Protein AF-W2VX93-F1 (afdb_monomer_lite)

Secondary structure (DSSP, 8-state):
-HHHHHHHHS---GGG--HHHHHHHHHHHHHHHHHHHHHHHHHHHHHHTT---HHHHHHHHHHHHHHHHHHHTS--TTS-HHHHHHHHHHHHHHHHHHTTSTTHHHHTHHHHHHHHHHHHHHHHSTTHHHHHHHHHHHHHHHH--

Sequence (145 aa):
EREREREMLAGTPLSRLNKDQELMIAKWSDILRPCFGQARLDLGTRLVRRKMKEQLATAFCEATSFMVSLITVYESRSFNHSWITTTVMILNATNEEAAKSEFSQELEPLIQSWNDLVRYCDRCYPNWFGGISEMIKRIERAMSS

Structure (mmCIF, N/CA/C/O backbone):
data_AF-W2VX93-F1
#
_entry.id   AF-W2VX93-F1
#
loop_
_atom_site.group_PDB
_atom_site.id
_atom_site.type_symbol
_atom_site.label_atom_id
_atom_site.label_alt_id
_atom_site.label_comp_id
_atom_site.label_asym_id
_atom_site.label_entity_id
_atom_site.label_seq_id
_atom_site.pdbx_PDB_ins_code
_atom_site.Cartn_x
_atom_site.Cartn_y
_atom_site.Cartn_z
_atom_site.occupancy
_atom_site.B_iso_or_equiv
_atom_site.auth_seq_id
_atom_site.auth_comp_id
_atom_site.auth_asym_id
_atom_site.auth_atom_id
_atom_site.pdbx_PDB_model_num
ATOM 1 N N . GLU A 1 1 ? -1.330 23.839 -22.420 1.00 49.62 1 GLU A N 1
ATOM 2 C CA . GLU A 1 1 ? -2.019 23.455 -21.166 1.00 49.62 1 GLU A CA 1
ATOM 3 C C . GLU A 1 1 ? -2.177 21.939 -21.050 1.00 49.62 1 GLU A C 1
ATOM 5 O O . GLU A 1 1 ? -1.521 21.363 -20.196 1.00 49.62 1 GLU A O 1
ATOM 10 N N . ARG A 1 2 ? -2.842 21.272 -22.009 1.00 48.78 2 ARG A N 1
ATOM 11 C CA . ARG A 1 2 ? -2.946 19.792 -22.091 1.00 48.78 2 ARG A CA 1
ATOM 12 C C . ARG A 1 2 ? -1.616 19.009 -22.112 1.00 48.78 2 ARG A C 1
ATOM 14 O O . ARG A 1 2 ? -1.588 17.832 -21.775 1.00 48.78 2 ARG A O 1
ATOM 21 N N . GLU A 1 3 ? -0.516 19.644 -22.509 1.00 42.50 3 GLU A N 1
ATOM 22 C CA . GLU A 1 3 ? 0.820 19.026 -22.557 1.00 42.50 3 GLU A CA 1
ATOM 23 C C . GLU A 1 3 ? 1.537 19.062 -21.193 1.00 42.50 3 GLU A C 1
ATOM 25 O O . GLU A 1 3 ? 2.198 18.096 -20.829 1.00 42.50 3 GLU A O 1
ATOM 30 N N . ARG A 1 4 ? 1.293 20.097 -20.370 1.00 45.94 4 ARG A N 1
ATOM 31 C CA . ARG A 1 4 ? 1.815 20.176 -18.989 1.00 45.94 4 ARG A CA 1
ATOM 32 C C . ARG A 1 4 ? 1.084 19.231 -18.036 1.00 45.94 4 ARG A C 1
ATOM 34 O O . ARG A 1 4 ? 1.690 18.710 -17.110 1.00 45.94 4 ARG A O 1
ATOM 41 N N . GLU A 1 5 ? -0.202 18.975 -18.274 1.00 43.66 5 GLU A N 1
ATOM 42 C CA . GLU A 1 5 ? -0.957 17.966 -17.517 1.00 43.66 5 GLU A CA 1
ATOM 43 C C . GLU A 1 5 ? -0.481 16.542 -17.832 1.00 43.66 5 GLU A C 1
ATOM 45 O O . GLU A 1 5 ? -0.416 15.705 -16.935 1.00 43.66 5 GLU A O 1
ATOM 50 N N . ARG A 1 6 ? -0.055 16.269 -19.076 1.00 43.38 6 ARG A N 1
ATOM 51 C CA . ARG A 1 6 ? 0.595 14.995 -19.425 1.00 43.38 6 ARG A CA 1
ATOM 52 C C . ARG A 1 6 ? 1.977 14.848 -18.794 1.00 43.38 6 ARG A C 1
ATOM 54 O O . ARG A 1 6 ? 2.316 13.745 -18.385 1.00 43.38 6 ARG A O 1
ATOM 61 N N . GLU A 1 7 ? 2.745 15.929 -18.673 1.00 43.00 7 GLU A N 1
ATOM 62 C CA . GLU A 1 7 ? 4.036 15.912 -17.970 1.00 43.00 7 GLU A CA 1
ATOM 63 C C . GLU A 1 7 ? 3.896 15.784 -16.444 1.00 43.00 7 GLU A C 1
ATOM 65 O O . GLU A 1 7 ? 4.785 15.224 -15.815 1.00 43.00 7 GLU A O 1
ATOM 70 N N . MET A 1 8 ? 2.784 16.233 -15.846 1.00 45.88 8 MET A N 1
ATOM 71 C CA . MET A 1 8 ? 2.489 15.985 -14.425 1.00 45.88 8 MET A CA 1
ATOM 72 C C . MET A 1 8 ? 2.005 14.553 -14.147 1.00 45.88 8 MET A C 1
ATOM 74 O O . MET A 1 8 ? 2.212 14.046 -13.049 1.00 45.88 8 MET A O 1
ATOM 78 N N . LEU A 1 9 ? 1.377 13.894 -15.129 1.00 45.31 9 LEU A N 1
ATOM 79 C CA . LEU A 1 9 ? 0.892 12.509 -15.023 1.00 45.31 9 LEU A CA 1
ATOM 80 C C . LEU A 1 9 ? 1.923 11.460 -15.476 1.00 45.31 9 LEU A C 1
ATOM 82 O O . LEU A 1 9 ? 1.765 10.272 -15.193 1.00 45.31 9 LEU A O 1
ATOM 86 N N . ALA A 1 10 ? 2.982 11.878 -16.170 1.00 46.84 10 ALA A N 1
ATOM 87 C CA . ALA A 1 10 ? 4.137 11.044 -16.458 1.00 46.84 10 ALA A CA 1
ATOM 88 C C . ALA A 1 10 ? 5.066 11.078 -15.240 1.00 46.84 10 ALA A C 1
ATOM 90 O O . ALA A 1 10 ? 5.806 12.041 -15.051 1.00 46.84 10 ALA A O 1
ATOM 91 N N . GLY A 1 11 ? 4.995 10.036 -14.402 1.00 51.94 11 GLY A N 1
ATOM 92 C CA . GLY A 1 11 ? 5.903 9.849 -13.270 1.00 51.94 11 GLY A CA 1
ATOM 93 C C . GLY A 1 11 ? 7.336 10.189 -13.671 1.00 51.94 11 GLY A C 1
ATOM 94 O O . GLY A 1 11 ? 7.797 9.765 -14.732 1.00 51.94 11 GLY A O 1
ATOM 95 N N . THR A 1 12 ? 7.983 11.037 -12.872 1.00 49.94 12 THR A N 1
ATOM 96 C CA . THR A 1 12 ? 9.318 11.567 -13.139 1.00 49.94 12 THR A CA 1
ATOM 97 C C . THR A 1 12 ? 10.257 10.415 -13.492 1.00 49.94 12 THR A C 1
ATOM 99 O O . THR A 1 12 ? 10.598 9.632 -12.606 1.00 49.94 12 THR A O 1
ATOM 102 N N . PRO A 1 13 ? 10.706 10.281 -14.753 1.00 47.69 13 PRO A N 1
ATOM 103 C CA . PRO A 1 13 ? 11.638 9.223 -15.097 1.00 47.69 13 PRO A CA 1
ATOM 104 C C . PRO A 1 13 ? 12.896 9.393 -14.240 1.00 47.69 13 PRO A C 1
ATOM 106 O O . PRO A 1 13 ? 13.342 10.527 -14.029 1.00 47.69 13 PRO A O 1
ATOM 109 N N . LEU A 1 14 ? 13.495 8.285 -13.788 1.00 50.06 14 LEU A N 1
ATOM 110 C CA . LEU A 1 14 ? 14.757 8.260 -13.024 1.00 50.06 14 LEU A CA 1
ATOM 111 C C . LEU A 1 14 ? 15.838 9.203 -13.598 1.00 50.06 14 LEU A C 1
ATOM 113 O O . LEU A 1 14 ? 16.667 9.713 -12.855 1.00 50.06 14 LEU A O 1
ATOM 117 N N . SER A 1 15 ? 15.790 9.510 -14.901 1.00 50.41 15 SER A N 1
ATOM 118 C CA . SER A 1 15 ? 16.694 10.438 -15.589 1.00 50.41 15 SER A CA 1
ATOM 119 C C . SER A 1 15 ? 16.657 11.903 -15.117 1.00 50.41 15 SER A C 1
ATOM 121 O O . SER A 1 15 ? 17.463 12.693 -15.607 1.00 50.41 15 SER A O 1
ATOM 123 N N . ARG A 1 16 ? 15.766 12.291 -14.190 1.00 60.75 16 ARG A N 1
ATOM 124 C CA . ARG A 1 16 ? 15.716 13.650 -13.606 1.00 60.75 16 ARG A CA 1
ATOM 125 C C . ARG A 1 16 ? 16.084 13.733 -12.120 1.00 60.75 16 ARG A C 1
ATOM 127 O O . ARG A 1 16 ? 16.070 14.837 -11.577 1.00 60.75 16 ARG A O 1
ATOM 134 N N . LEU A 1 17 ? 16.392 12.620 -11.455 1.00 70.69 17 LEU A N 1
ATOM 135 C CA . LEU A 1 17 ? 16.771 12.648 -10.041 1.00 70.69 17 LEU A CA 1
ATOM 136 C C . LEU A 1 17 ? 18.250 12.998 -9.885 1.00 70.69 17 LEU A C 1
ATOM 138 O O . LEU A 1 17 ? 19.099 12.550 -10.652 1.00 70.69 17 LEU A O 1
ATOM 142 N N . ASN A 1 18 ? 18.567 13.813 -8.883 1.00 82.06 18 ASN A N 1
ATOM 143 C CA . ASN A 1 18 ? 19.956 14.036 -8.497 1.00 82.06 18 ASN A CA 1
ATOM 144 C C . ASN A 1 18 ? 20.457 12.895 -7.586 1.00 82.06 18 ASN A C 1
ATOM 146 O O . ASN A 1 18 ? 19.672 12.136 -7.016 1.00 82.06 18 ASN A O 1
ATOM 150 N N . LYS A 1 19 ? 21.782 12.787 -7.422 1.00 80.69 19 LYS A N 1
ATOM 151 C CA . LYS A 1 19 ? 22.415 11.714 -6.630 1.00 80.69 19 LYS A CA 1
ATOM 152 C C . LYS A 1 19 ? 21.920 11.650 -5.182 1.00 80.69 19 LYS A C 1
ATOM 154 O O . LYS A 1 19 ? 21.832 10.563 -4.615 1.00 80.69 19 LYS A O 1
ATOM 159 N N . ASP A 1 20 ? 21.584 12.793 -4.587 1.00 83.88 20 ASP A N 1
ATOM 160 C CA . ASP A 1 20 ? 21.085 12.845 -3.211 1.00 83.88 20 ASP A CA 1
ATOM 161 C C . ASP A 1 20 ? 19.670 12.265 -3.117 1.00 83.88 20 ASP A C 1
ATOM 163 O O . ASP A 1 20 ? 19.362 11.520 -2.186 1.00 83.88 20 ASP A O 1
ATOM 167 N N . GLN A 1 21 ? 18.820 12.540 -4.109 1.00 79.88 21 GLN A N 1
ATOM 168 C CA . GLN A 1 21 ? 17.479 11.968 -4.216 1.00 79.88 21 GLN A CA 1
ATOM 169 C C . GLN A 1 21 ? 17.534 10.456 -4.442 1.00 79.88 21 GLN A C 1
ATOM 171 O O . GLN A 1 21 ? 16.828 9.718 -3.757 1.00 79.88 21 GLN A O 1
ATOM 176 N N . GLU A 1 22 ? 18.408 9.979 -5.332 1.00 81.50 22 GLU A N 1
ATOM 177 C CA . GLU A 1 22 ? 18.625 8.542 -5.549 1.00 81.50 22 GLU A CA 1
ATOM 178 C C . GLU A 1 22 ? 19.073 7.838 -4.259 1.00 81.50 22 GLU A C 1
ATOM 180 O O . GLU A 1 22 ? 18.523 6.798 -3.887 1.00 81.50 22 GLU A O 1
ATOM 185 N N . LEU A 1 23 ? 20.022 8.432 -3.527 1.00 83.38 23 LEU A N 1
ATOM 186 C CA . LEU A 1 23 ? 20.507 7.895 -2.256 1.00 83.38 23 LEU A CA 1
ATOM 187 C C . LEU A 1 23 ? 19.408 7.860 -1.187 1.00 83.38 23 LEU A C 1
ATOM 189 O O . LEU A 1 23 ? 19.303 6.890 -0.433 1.00 83.38 23 LEU A O 1
ATOM 193 N N . MET A 1 24 ? 18.588 8.907 -1.104 1.00 83.06 24 MET A N 1
ATOM 194 C CA . MET A 1 24 ? 17.463 8.963 -0.171 1.00 83.06 24 MET A CA 1
ATOM 195 C C . MET A 1 24 ? 16.407 7.905 -0.494 1.00 83.06 24 MET A C 1
ATOM 197 O O . MET A 1 24 ? 15.942 7.215 0.413 1.00 83.06 24 MET A O 1
ATOM 201 N N . ILE A 1 25 ? 16.071 7.727 -1.772 1.00 82.69 25 ILE A N 1
ATOM 202 C CA . ILE A 1 25 ? 15.142 6.688 -2.230 1.00 82.69 25 ILE A CA 1
ATOM 203 C C . ILE A 1 25 ? 15.682 5.300 -1.889 1.00 82.69 25 ILE A C 1
ATOM 205 O O . ILE A 1 25 ? 14.927 4.472 -1.378 1.00 82.69 25 ILE A O 1
ATOM 209 N N . ALA A 1 26 ? 16.973 5.046 -2.115 1.00 83.31 26 ALA A N 1
ATOM 210 C CA . ALA A 1 26 ? 17.598 3.773 -1.769 1.00 83.31 26 ALA A CA 1
ATOM 211 C C . ALA A 1 26 ? 17.482 3.480 -0.263 1.00 83.31 26 ALA A C 1
ATOM 213 O O . ALA A 1 26 ? 16.937 2.443 0.113 1.00 83.31 26 ALA A O 1
ATOM 214 N N . LYS A 1 27 ? 17.875 4.436 0.592 1.00 84.00 27 LYS A N 1
ATOM 215 C CA . LYS A 1 27 ? 17.783 4.313 2.059 1.00 84.00 27 LYS A CA 1
ATOM 216 C C . LYS A 1 27 ? 16.363 4.007 2.531 1.00 84.00 27 LYS A C 1
ATOM 218 O O . LYS A 1 27 ? 16.157 3.097 3.329 1.00 84.00 27 LYS A O 1
ATOM 223 N N . TRP A 1 28 ? 15.377 4.749 2.031 1.00 86.31 28 TRP A N 1
ATOM 224 C CA . TRP A 1 28 ? 13.983 4.519 2.402 1.00 86.31 28 TRP A CA 1
ATOM 225 C C . TRP A 1 28 ? 13.450 3.190 1.877 1.00 86.31 28 TRP A C 1
ATOM 227 O O . TRP A 1 28 ? 12.732 2.497 2.594 1.00 86.31 28 TRP A O 1
ATOM 237 N N . SER A 1 29 ? 13.836 2.793 0.664 1.00 84.00 29 SER A N 1
ATOM 238 C CA . SER A 1 29 ? 13.447 1.497 0.103 1.00 84.00 29 SER A CA 1
ATOM 239 C C . SER A 1 29 ? 13.992 0.329 0.931 1.00 84.00 29 SER A C 1
ATOM 241 O O . SER A 1 29 ? 13.300 -0.674 1.108 1.00 84.00 29 SER A O 1
ATOM 243 N N . ASP A 1 30 ? 15.209 0.456 1.460 1.00 84.19 30 ASP A N 1
ATOM 244 C CA . ASP A 1 30 ? 15.833 -0.559 2.315 1.00 84.19 30 ASP A CA 1
ATOM 245 C C . ASP A 1 30 ? 15.158 -0.674 3.686 1.00 84.19 30 ASP A C 1
ATOM 247 O O . ASP A 1 30 ? 15.066 -1.774 4.226 1.00 84.19 30 ASP A O 1
ATOM 251 N N . ILE A 1 31 ? 14.618 0.427 4.218 1.00 84.44 31 ILE A N 1
ATOM 252 C CA . ILE A 1 31 ? 13.824 0.424 5.456 1.00 84.44 31 ILE A CA 1
ATOM 253 C C . ILE A 1 31 ? 12.427 -0.162 5.210 1.00 84.44 31 ILE A C 1
ATOM 255 O O . ILE A 1 31 ? 11.956 -1.011 5.964 1.00 84.44 31 ILE A O 1
ATOM 259 N N . LEU A 1 32 ? 11.742 0.273 4.151 1.00 84.62 32 LEU A N 1
ATOM 260 C CA . LEU A 1 32 ? 10.339 -0.078 3.915 1.00 84.62 32 LEU A CA 1
ATOM 261 C C . LEU A 1 32 ? 10.149 -1.553 3.547 1.00 84.62 32 LEU A C 1
ATOM 263 O O . LEU A 1 32 ? 9.193 -2.181 4.001 1.00 84.62 32 LEU A O 1
ATOM 267 N N . ARG A 1 33 ? 11.061 -2.125 2.756 1.00 81.75 33 ARG A N 1
ATOM 268 C CA . ARG A 1 33 ? 10.951 -3.502 2.251 1.00 81.75 33 ARG A CA 1
ATOM 269 C C . ARG A 1 33 ? 10.798 -4.566 3.354 1.00 81.75 33 ARG A C 1
ATOM 271 O O . ARG A 1 33 ? 9.898 -5.396 3.211 1.00 81.75 33 ARG A O 1
ATOM 278 N N . PRO A 1 34 ? 11.606 -4.571 4.436 1.00 84.06 34 PRO A N 1
ATOM 279 C CA . PRO A 1 34 ? 11.410 -5.488 5.559 1.00 84.06 34 PRO A CA 1
ATOM 280 C C . PRO A 1 34 ? 10.285 -5.052 6.510 1.00 84.06 34 PRO A C 1
ATOM 282 O O . PRO A 1 34 ? 9.607 -5.906 7.080 1.00 84.06 34 PRO A O 1
ATOM 285 N N . CYS A 1 35 ? 10.058 -3.748 6.697 1.00 84.75 35 CYS A N 1
ATOM 286 C CA . CYS A 1 35 ? 9.124 -3.260 7.715 1.00 84.75 35 CYS A CA 1
ATOM 287 C C . CYS A 1 35 ? 7.652 -3.338 7.295 1.00 84.75 35 CYS A C 1
ATOM 289 O O . CYS A 1 35 ? 6.787 -3.492 8.157 1.00 84.75 35 CYS A O 1
ATOM 291 N N . PHE A 1 36 ? 7.346 -3.252 5.999 1.00 86.75 36 PHE A N 1
ATOM 292 C CA . PHE A 1 36 ? 5.964 -3.135 5.528 1.00 86.75 36 PHE A CA 1
ATOM 293 C C . PHE A 1 36 ? 5.095 -4.346 5.899 1.00 86.75 36 PHE A C 1
ATOM 295 O O . PHE A 1 36 ? 3.991 -4.182 6.418 1.00 86.75 36 PHE A O 1
ATOM 302 N N . GLY A 1 37 ? 5.611 -5.567 5.718 1.00 84.38 37 GLY A N 1
ATOM 303 C CA . GLY A 1 37 ? 4.884 -6.786 6.092 1.00 84.38 37 GLY A CA 1
ATOM 304 C C . GLY A 1 37 ? 4.552 -6.831 7.587 1.00 84.38 37 GLY A C 1
ATOM 305 O O . GLY A 1 37 ? 3.422 -7.143 7.965 1.00 84.38 37 GLY A O 1
ATOM 306 N N . GLN A 1 38 ? 5.504 -6.436 8.438 1.00 86.44 38 GLN A N 1
ATOM 307 C CA . GLN A 1 38 ? 5.301 -6.367 9.885 1.00 86.44 38 GLN A CA 1
ATOM 308 C C . GLN A 1 38 ? 4.300 -5.271 10.274 1.00 86.44 38 GLN A C 1
ATOM 310 O O . GLN A 1 38 ? 3.450 -5.503 11.134 1.00 86.44 38 GLN A O 1
ATOM 315 N N . ALA A 1 39 ?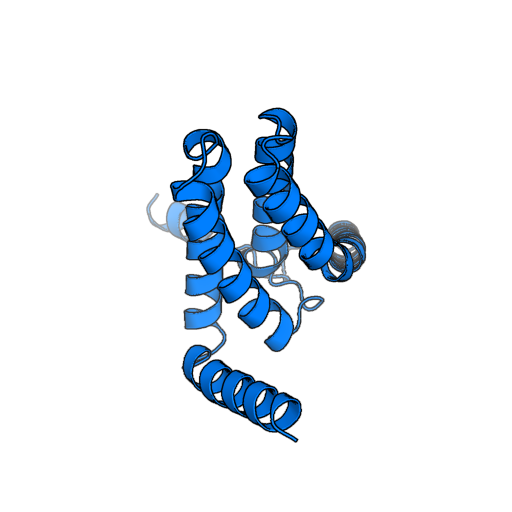 4.366 -4.104 9.627 1.00 87.31 39 ALA A N 1
ATOM 316 C CA . ALA A 1 39 ? 3.428 -3.007 9.847 1.00 87.31 39 ALA A CA 1
ATOM 317 C C . ALA A 1 39 ? 1.992 -3.419 9.493 1.00 87.31 39 ALA A C 1
ATOM 319 O O . ALA A 1 39 ? 1.071 -3.147 10.261 1.00 87.31 39 ALA A O 1
ATOM 320 N N . ARG A 1 40 ? 1.799 -4.156 8.390 1.00 89.69 40 ARG A N 1
ATOM 321 C CA . ARG A 1 40 ? 0.486 -4.712 8.038 1.00 89.69 40 ARG A CA 1
ATOM 322 C C . ARG A 1 40 ? -0.014 -5.727 9.068 1.00 89.69 40 ARG A C 1
ATOM 324 O O . ARG A 1 40 ? -1.192 -5.708 9.412 1.00 89.69 40 ARG A O 1
ATOM 331 N N . LEU A 1 41 ? 0.845 -6.620 9.567 1.00 87.88 41 LEU A N 1
ATOM 332 C CA . LEU A 1 41 ? 0.448 -7.587 10.602 1.00 87.88 41 LEU A CA 1
ATOM 333 C C . LEU A 1 41 ? 0.040 -6.896 11.911 1.00 87.88 41 LEU A C 1
ATOM 335 O O . LEU A 1 41 ? -0.935 -7.308 12.546 1.00 87.88 41 LEU A O 1
ATOM 339 N N . ASP A 1 42 ? 0.762 -5.845 12.306 1.00 88.88 42 ASP A N 1
ATOM 340 C CA . ASP A 1 42 ? 0.422 -5.044 13.485 1.00 88.88 42 ASP A CA 1
ATOM 341 C C . ASP A 1 42 ? -0.909 -4.304 13.287 1.00 88.88 42 ASP A C 1
ATOM 343 O O . ASP A 1 42 ? -1.772 -4.362 14.163 1.00 88.88 42 ASP A O 1
ATOM 347 N N . LEU A 1 43 ? -1.127 -3.704 12.109 1.00 88.56 43 LEU A N 1
ATOM 348 C CA . LEU A 1 43 ? -2.400 -3.080 11.740 1.00 88.56 43 LEU A CA 1
ATOM 349 C C . LEU A 1 43 ? -3.564 -4.071 11.873 1.00 88.56 43 LEU A C 1
ATOM 351 O O . LEU A 1 43 ? -4.491 -3.815 12.641 1.00 88.56 43 LEU A O 1
ATOM 355 N N . GLY A 1 44 ? -3.491 -5.227 11.205 1.00 87.62 44 GLY A N 1
ATOM 356 C CA . GLY A 1 44 ? -4.546 -6.245 11.260 1.00 87.62 44 GLY A CA 1
ATOM 357 C C . GLY A 1 44 ? -4.807 -6.732 12.689 1.00 87.62 44 GLY A C 1
ATOM 358 O O . GLY A 1 44 ? -5.951 -6.816 13.138 1.00 87.62 44 GLY A O 1
ATOM 359 N N . THR A 1 45 ? -3.745 -6.951 13.471 1.00 89.56 45 THR A N 1
ATOM 360 C CA . THR A 1 45 ? -3.861 -7.332 14.888 1.00 89.56 45 THR A CA 1
ATOM 361 C C . THR A 1 45 ? -4.579 -6.262 15.712 1.00 89.56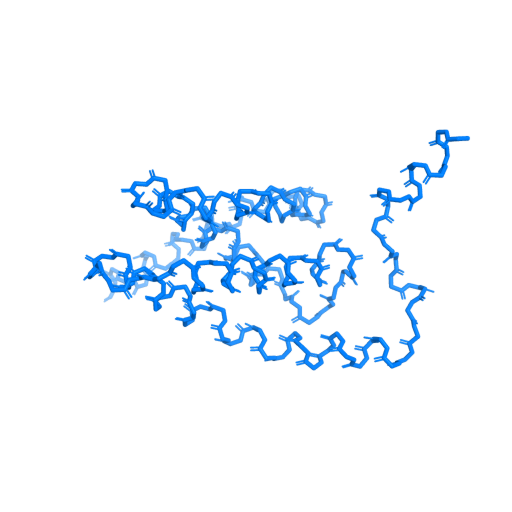 45 THR A C 1
ATOM 363 O O . THR A 1 45 ? -5.400 -6.589 16.574 1.00 89.56 45 THR A O 1
ATOM 366 N N . ARG A 1 46 ? -4.284 -4.980 15.476 1.00 89.00 46 ARG A N 1
ATOM 367 C CA . ARG A 1 46 ? -4.909 -3.858 16.190 1.00 89.00 46 ARG A CA 1
ATOM 368 C C . ARG A 1 46 ? -6.357 -3.640 15.784 1.00 89.00 46 ARG A C 1
ATOM 370 O O . ARG A 1 46 ? -7.156 -3.353 16.677 1.00 89.00 46 ARG A O 1
ATOM 377 N N . LEU A 1 47 ? -6.689 -3.817 14.504 1.00 88.00 47 LEU A N 1
ATOM 378 C CA . LEU A 1 47 ? -8.065 -3.777 14.004 1.00 88.00 47 LEU A CA 1
ATOM 379 C C . LEU A 1 47 ? -8.910 -4.859 14.688 1.00 88.00 47 LEU A C 1
ATOM 381 O O . LEU A 1 47 ? -9.922 -4.549 15.310 1.00 88.00 47 LEU A O 1
ATOM 385 N N . VAL A 1 48 ? -8.438 -6.111 14.695 1.00 87.31 48 VAL A N 1
ATOM 386 C CA . VAL A 1 48 ? -9.145 -7.233 15.344 1.00 87.31 48 VAL A CA 1
ATOM 387 C C . VAL A 1 48 ? -9.298 -7.016 16.851 1.00 87.31 48 VAL A C 1
ATOM 389 O O . VAL A 1 48 ? -10.357 -7.273 17.421 1.00 87.31 48 VAL A O 1
ATOM 392 N N . ARG A 1 49 ? -8.247 -6.529 17.520 1.00 88.88 49 ARG A N 1
ATOM 393 C CA . ARG A 1 49 ? -8.251 -6.308 18.975 1.00 88.88 49 ARG A CA 1
ATOM 394 C C . ARG A 1 49 ? -8.927 -5.005 19.405 1.00 88.88 49 ARG A C 1
ATOM 396 O O . ARG A 1 49 ? -8.944 -4.744 20.606 1.00 88.88 49 ARG A O 1
ATOM 403 N N . ARG A 1 50 ? -9.426 -4.184 18.469 1.00 83.75 50 ARG A N 1
ATOM 404 C CA . ARG A 1 50 ? -9.975 -2.838 18.730 1.00 83.75 50 ARG A CA 1
ATOM 405 C C . ARG A 1 50 ? -9.029 -1.960 19.563 1.00 83.75 50 ARG A C 1
ATOM 407 O O . ARG A 1 50 ? -9.428 -1.268 20.492 1.00 83.75 50 ARG A O 1
ATOM 414 N N . LYS A 1 51 ? -7.728 -2.047 19.263 1.00 88.75 51 LYS A N 1
ATOM 415 C CA . LYS A 1 51 ? -6.654 -1.239 19.883 1.00 88.75 51 LYS A CA 1
ATOM 416 C C . LYS A 1 51 ? -6.059 -0.226 18.906 1.00 88.75 51 LYS A C 1
ATOM 418 O O . LYS A 1 51 ? -4.954 0.282 19.121 1.00 88.75 51 LYS A O 1
ATOM 423 N N . MET A 1 52 ? -6.754 -0.007 17.801 1.00 89.88 52 MET A N 1
ATOM 424 C CA . MET A 1 52 ? -6.345 0.911 16.759 1.00 89.88 52 MET A CA 1
ATOM 425 C C . MET A 1 52 ? -6.678 2.354 17.166 1.00 89.88 52 MET A C 1
ATOM 427 O O . MET A 1 52 ? -7.544 2.590 18.006 1.00 89.88 52 MET A O 1
ATOM 431 N N . LYS A 1 53 ? -5.918 3.312 16.635 1.00 91.31 53 LYS A N 1
ATOM 432 C CA . LYS A 1 53 ? -6.115 4.752 16.841 1.00 91.31 53 LYS A CA 1
ATOM 433 C C . LYS A 1 53 ? -6.059 5.438 15.484 1.00 91.31 53 LYS A C 1
ATOM 435 O O . LYS A 1 53 ? -5.247 5.025 14.658 1.00 91.31 53 LYS A O 1
ATOM 440 N N . GLU A 1 54 ? -6.817 6.515 15.305 1.00 90.75 54 GLU A N 1
ATOM 441 C CA . GLU A 1 54 ? -6.842 7.306 14.061 1.00 90.75 54 GLU A CA 1
ATOM 442 C C . GLU A 1 54 ? -5.430 7.691 13.601 1.00 90.75 54 GLU A C 1
ATOM 444 O O . GLU A 1 54 ? -5.040 7.398 12.479 1.00 90.75 54 GLU A O 1
ATOM 449 N N . GLN A 1 55 ? -4.597 8.205 14.512 1.00 90.88 55 GLN A N 1
ATOM 450 C CA . GLN A 1 55 ? -3.206 8.584 14.224 1.00 90.88 55 GLN A CA 1
ATOM 451 C C . GLN A 1 55 ? -2.366 7.437 13.639 1.00 90.88 55 GLN A C 1
ATOM 453 O O . GLN A 1 55 ? -1.492 7.670 12.809 1.00 90.88 55 GLN A O 1
ATOM 458 N N . LEU A 1 56 ? -2.615 6.194 14.065 1.00 90.56 56 LEU A N 1
ATOM 459 C CA . LEU A 1 56 ? -1.921 5.026 13.519 1.00 90.56 56 LEU A CA 1
ATOM 460 C C . LEU A 1 56 ? -2.448 4.663 12.129 1.00 90.56 56 LEU A C 1
ATOM 462 O O . LEU A 1 56 ? -1.671 4.198 11.300 1.00 90.56 56 LEU A O 1
ATOM 466 N N . ALA A 1 57 ? -3.743 4.870 11.873 1.00 91.69 57 ALA A N 1
ATOM 467 C CA . ALA A 1 57 ? -4.352 4.617 10.572 1.00 91.69 57 ALA A CA 1
ATOM 468 C C . ALA A 1 57 ? -3.814 5.626 9.554 1.00 91.69 57 ALA A C 1
ATOM 470 O O . ALA A 1 57 ? -3.296 5.228 8.514 1.00 91.69 57 ALA A O 1
ATOM 471 N N . THR A 1 58 ? -3.802 6.910 9.920 1.00 92.25 58 THR A N 1
ATOM 472 C CA . THR A 1 58 ? -3.202 7.983 9.122 1.00 92.25 58 THR A CA 1
ATOM 473 C C . THR A 1 58 ? -1.728 7.711 8.834 1.00 92.25 58 THR A C 1
ATOM 475 O O . THR A 1 58 ? -1.330 7.709 7.672 1.00 92.25 58 THR A O 1
ATOM 478 N N . ALA A 1 59 ? -0.925 7.389 9.855 1.00 91.69 59 ALA A N 1
ATOM 479 C CA . ALA A 1 59 ? 0.496 7.093 9.664 1.00 91.69 59 ALA A CA 1
ATOM 480 C C . ALA A 1 59 ? 0.727 5.884 8.739 1.00 91.69 59 ALA A C 1
ATOM 482 O O . ALA A 1 59 ? 1.659 5.880 7.934 1.00 91.69 59 ALA A O 1
ATOM 483 N N . PHE A 1 60 ? -0.124 4.856 8.823 1.00 92.94 60 PHE A N 1
ATOM 484 C CA . PHE A 1 60 ? -0.053 3.707 7.924 1.00 92.94 60 PHE A CA 1
ATOM 485 C C . PHE A 1 60 ? -0.398 4.088 6.475 1.00 92.94 60 PHE A C 1
ATOM 487 O O . PHE A 1 60 ? 0.302 3.667 5.549 1.00 92.94 60 PHE A O 1
ATOM 494 N N . CYS A 1 61 ? -1.429 4.911 6.269 1.00 93.88 61 CYS A N 1
ATOM 495 C CA . CYS A 1 61 ? -1.798 5.447 4.957 1.00 93.88 61 CYS A CA 1
ATOM 496 C C . CYS A 1 61 ? -0.666 6.283 4.346 1.00 93.88 61 CYS A C 1
ATOM 498 O O . CYS A 1 61 ? -0.300 6.068 3.191 1.00 93.88 61 CYS A O 1
ATOM 500 N N . GLU A 1 62 ? -0.062 7.182 5.122 1.00 92.94 62 GLU A N 1
ATOM 501 C CA . GLU A 1 62 ? 1.061 8.018 4.683 1.00 92.94 62 GLU A CA 1
ATOM 502 C C . GLU A 1 62 ? 2.285 7.178 4.303 1.00 92.94 62 GLU A C 1
ATOM 504 O O . GLU A 1 62 ? 2.852 7.356 3.223 1.00 92.94 62 GLU A O 1
ATOM 509 N N . ALA A 1 63 ? 2.662 6.211 5.146 1.00 91.94 63 ALA A N 1
ATOM 510 C CA . ALA A 1 63 ? 3.782 5.316 4.869 1.00 91.94 63 ALA A CA 1
ATOM 511 C C . ALA A 1 63 ? 3.540 4.464 3.612 1.00 91.94 63 ALA A C 1
ATOM 513 O O . ALA A 1 63 ? 4.455 4.261 2.808 1.00 91.94 63 ALA A O 1
ATOM 514 N N . THR A 1 64 ? 2.305 3.991 3.422 1.00 94.56 64 THR A N 1
ATOM 515 C CA . THR A 1 64 ? 1.908 3.227 2.235 1.00 94.56 64 THR A CA 1
ATOM 516 C C . THR A 1 64 ? 1.963 4.091 0.980 1.00 94.56 64 THR A C 1
ATOM 518 O O . THR A 1 64 ? 2.571 3.684 -0.007 1.00 94.56 64 THR A O 1
ATOM 521 N N . SER A 1 65 ? 1.394 5.296 1.025 1.00 94.38 65 SER A N 1
ATOM 522 C CA . SER A 1 65 ? 1.405 6.248 -0.089 1.00 94.38 65 SER A CA 1
ATOM 523 C C . SER A 1 65 ? 2.831 6.629 -0.497 1.00 94.38 65 SER A C 1
ATOM 525 O O . SER A 1 65 ? 3.178 6.627 -1.683 1.00 94.38 65 SER A O 1
ATOM 527 N N . PHE A 1 66 ? 3.706 6.862 0.485 1.00 92.06 66 PHE A N 1
ATOM 528 C CA . PHE A 1 66 ? 5.120 7.118 0.236 1.00 92.06 66 PHE A CA 1
ATOM 529 C C . PHE A 1 66 ? 5.802 5.923 -0.441 1.00 92.06 66 PHE A C 1
ATOM 531 O O . PHE A 1 66 ? 6.446 6.089 -1.476 1.00 92.06 66 PHE A O 1
ATOM 538 N N . MET A 1 67 ? 5.612 4.709 0.084 1.00 93.31 67 MET A N 1
ATOM 539 C CA . MET A 1 67 ? 6.159 3.482 -0.503 1.00 93.31 67 MET A CA 1
ATOM 540 C C . MET A 1 67 ? 5.668 3.259 -1.942 1.00 93.31 67 MET A C 1
ATOM 542 O O . MET A 1 67 ? 6.479 2.989 -2.829 1.00 93.31 67 MET A O 1
ATOM 546 N N . VAL A 1 68 ? 4.373 3.449 -2.207 1.00 93.56 68 VAL A N 1
ATOM 547 C CA . VAL A 1 68 ? 3.807 3.345 -3.559 1.00 93.56 68 VAL A CA 1
ATOM 548 C C . VAL A 1 68 ? 4.386 4.416 -4.480 1.00 93.56 68 VAL A C 1
ATOM 550 O O . VAL A 1 68 ? 4.713 4.110 -5.624 1.00 93.56 68 VAL A O 1
ATOM 553 N N . SER A 1 69 ? 4.613 5.639 -4.001 1.00 90.56 69 SER A N 1
ATOM 554 C CA . SER A 1 69 ? 5.266 6.691 -4.793 1.00 90.56 69 SER A CA 1
ATOM 555 C C . SER A 1 69 ? 6.703 6.316 -5.177 1.00 90.56 69 SER A C 1
ATOM 557 O O . SER A 1 69 ? 7.104 6.519 -6.325 1.00 90.56 69 SER A O 1
ATOM 559 N N . LEU A 1 70 ? 7.472 5.702 -4.265 1.00 89.31 70 LEU A N 1
ATOM 560 C CA . LEU A 1 70 ? 8.821 5.195 -4.567 1.00 89.31 70 LEU A CA 1
ATOM 561 C C . LEU A 1 70 ? 8.817 4.156 -5.696 1.00 89.31 70 LEU A C 1
ATOM 563 O O . LEU A 1 70 ? 9.740 4.132 -6.510 1.00 89.31 70 LEU A O 1
ATOM 567 N N . ILE A 1 71 ? 7.786 3.313 -5.756 1.00 90.81 71 ILE A N 1
ATOM 568 C CA . ILE A 1 71 ? 7.652 2.267 -6.776 1.00 90.81 71 ILE A CA 1
ATOM 569 C C . ILE A 1 71 ? 7.137 2.840 -8.095 1.00 90.81 71 ILE A C 1
ATOM 571 O O . ILE A 1 71 ? 7.649 2.500 -9.154 1.00 90.81 71 ILE A O 1
ATOM 575 N N . THR A 1 72 ? 6.115 3.691 -8.045 1.00 90.06 72 THR A N 1
ATOM 576 C CA . THR A 1 72 ? 5.318 4.044 -9.229 1.00 90.06 72 THR A CA 1
ATOM 577 C C . THR A 1 72 ? 5.764 5.329 -9.916 1.00 90.06 72 THR A C 1
ATOM 579 O O . THR A 1 72 ? 5.730 5.397 -11.145 1.00 90.06 72 THR A O 1
ATOM 582 N N . VAL A 1 73 ? 6.182 6.332 -9.136 1.00 85.12 73 VAL A N 1
ATOM 583 C CA . VAL A 1 73 ? 6.620 7.646 -9.633 1.00 85.12 73 VAL A CA 1
ATOM 584 C C . VAL A 1 73 ? 8.119 7.643 -9.861 1.00 85.12 73 VAL A C 1
ATOM 586 O O . VAL A 1 73 ? 8.575 8.063 -10.916 1.00 85.12 73 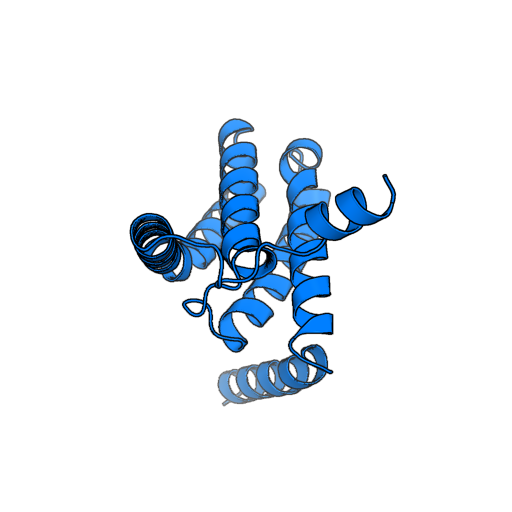VAL A O 1
ATOM 589 N N . TYR A 1 74 ? 8.876 7.161 -8.876 1.00 81.31 74 TYR A N 1
ATOM 590 C CA . TYR A 1 74 ? 10.338 7.147 -8.936 1.00 81.31 74 TYR A CA 1
ATOM 591 C C . TYR A 1 74 ? 10.909 5.867 -9.550 1.00 81.31 74 TYR A C 1
ATOM 593 O O . TYR A 1 74 ? 12.120 5.780 -9.733 1.00 81.31 74 TYR A O 1
ATOM 601 N N . GLU A 1 75 ? 10.059 4.875 -9.837 1.00 83.44 75 GLU A N 1
ATOM 602 C CA . GLU A 1 75 ? 10.436 3.585 -10.432 1.00 83.44 75 GLU A CA 1
ATOM 603 C C . GLU A 1 75 ? 11.671 2.953 -9.769 1.00 83.44 75 GLU A C 1
ATOM 605 O O . GLU A 1 75 ? 12.573 2.429 -10.430 1.00 83.44 75 GLU A O 1
ATOM 610 N N . SER A 1 76 ? 11.727 3.028 -8.433 1.00 76.94 76 SER A N 1
ATOM 611 C CA . SER A 1 76 ? 12.869 2.571 -7.643 1.00 76.94 76 SER A CA 1
ATOM 612 C C . SER A 1 76 ? 13.181 1.103 -7.923 1.00 76.94 76 SER A C 1
ATOM 614 O O . SER A 1 76 ? 12.382 0.204 -7.651 1.00 76.94 76 SER A O 1
ATOM 616 N N . ARG A 1 77 ? 14.408 0.841 -8.387 1.00 80.81 77 ARG A N 1
ATOM 617 C CA . ARG A 1 77 ? 14.908 -0.520 -8.658 1.00 80.81 77 ARG A CA 1
ATOM 618 C C . ARG A 1 77 ? 15.129 -1.354 -7.396 1.00 80.81 77 ARG A C 1
ATOM 620 O O . ARG A 1 77 ? 15.437 -2.540 -7.490 1.00 80.81 77 ARG A O 1
ATOM 627 N N . SER A 1 78 ? 14.982 -0.748 -6.222 1.00 82.56 78 SER A N 1
ATOM 628 C CA . SER A 1 78 ? 15.105 -1.429 -4.938 1.00 82.56 78 SER A CA 1
ATOM 629 C C . SER A 1 78 ? 13.969 -2.427 -4.697 1.00 82.56 78 SER A C 1
ATOM 631 O O . SER A 1 78 ? 14.157 -3.404 -3.976 1.00 82.56 78 SER A O 1
ATOM 633 N N . PHE A 1 79 ? 12.800 -2.238 -5.313 1.00 86.38 79 PHE A N 1
ATOM 634 C CA . PHE A 1 79 ? 11.671 -3.154 -5.171 1.00 86.38 79 PHE A CA 1
ATOM 635 C C . PHE A 1 79 ? 11.627 -4.120 -6.352 1.00 86.38 79 PHE A C 1
ATOM 637 O O . PHE A 1 79 ? 11.437 -3.724 -7.498 1.00 86.38 79 PHE A O 1
ATOM 644 N N . ASN A 1 80 ? 11.815 -5.412 -6.080 1.00 87.19 80 ASN A N 1
ATOM 645 C CA . ASN A 1 80 ? 11.703 -6.426 -7.123 1.00 87.19 80 ASN A CA 1
ATOM 646 C C . ASN A 1 80 ? 10.230 -6.739 -7.439 1.00 87.19 80 ASN A C 1
ATOM 648 O O . ASN A 1 80 ? 9.338 -6.543 -6.612 1.00 87.19 80 ASN A O 1
ATOM 652 N N . HIS A 1 81 ? 9.988 -7.283 -8.630 1.00 86.62 81 HIS A N 1
ATOM 653 C CA . HIS A 1 81 ? 8.645 -7.594 -9.121 1.00 86.62 81 HIS A CA 1
ATOM 654 C C . HIS A 1 81 ? 7.841 -8.500 -8.167 1.00 86.62 81 HIS A C 1
ATOM 656 O O . HIS A 1 81 ? 6.677 -8.217 -7.886 1.00 86.62 81 HIS A O 1
ATOM 662 N N . SER A 1 82 ? 8.450 -9.555 -7.611 1.00 83.31 82 SER A N 1
ATOM 663 C CA . SER A 1 82 ? 7.774 -10.444 -6.650 1.00 83.31 82 SER A CA 1
ATOM 664 C C . SER A 1 82 ? 7.316 -9.716 -5.385 1.00 83.31 82 SER A C 1
ATOM 666 O O . SER A 1 82 ? 6.252 -10.010 -4.848 1.00 83.31 82 SER A O 1
ATOM 668 N N . TRP A 1 83 ? 8.101 -8.750 -4.908 1.00 87.81 83 TRP A N 1
ATOM 669 C CA . TRP A 1 83 ? 7.746 -7.959 -3.738 1.00 87.81 83 TRP A CA 1
ATOM 670 C C . TRP A 1 83 ? 6.596 -7.010 -4.071 1.00 87.81 83 TRP A C 1
ATOM 672 O O . TRP A 1 83 ? 5.618 -6.968 -3.336 1.00 87.81 83 TRP A O 1
ATOM 682 N N . ILE A 1 84 ? 6.663 -6.313 -5.211 1.00 90.62 84 ILE A N 1
ATOM 683 C CA . ILE A 1 84 ? 5.611 -5.386 -5.660 1.00 90.62 84 ILE A CA 1
ATOM 684 C C . ILE A 1 84 ? 4.271 -6.120 -5.804 1.00 90.62 84 ILE A C 1
ATOM 686 O O . ILE A 1 84 ? 3.267 -5.692 -5.243 1.00 90.62 84 ILE A O 1
ATOM 690 N N . THR A 1 85 ? 4.261 -7.259 -6.495 1.00 87.25 85 THR A N 1
ATOM 691 C CA . THR A 1 85 ? 3.054 -8.079 -6.693 1.00 87.25 85 THR A CA 1
ATOM 692 C C . THR A 1 85 ? 2.471 -8.602 -5.382 1.00 87.25 85 THR A C 1
ATOM 694 O O . THR A 1 85 ? 1.263 -8.505 -5.166 1.00 87.25 85 THR A O 1
ATOM 697 N N . THR A 1 86 ? 3.323 -9.073 -4.467 1.00 85.50 86 THR A N 1
ATOM 698 C CA . THR A 1 86 ? 2.908 -9.460 -3.110 1.00 85.50 86 THR A CA 1
ATOM 699 C C . THR A 1 86 ? 2.283 -8.276 -2.366 1.00 85.50 86 THR A C 1
ATOM 701 O O . THR A 1 86 ? 1.238 -8.420 -1.734 1.00 85.50 86 THR A O 1
ATOM 704 N N . THR A 1 87 ? 2.873 -7.086 -2.477 1.00 90.50 87 THR A N 1
ATOM 705 C CA . THR A 1 87 ? 2.357 -5.862 -1.853 1.00 90.50 87 THR A CA 1
ATOM 706 C C . THR A 1 87 ? 0.983 -5.473 -2.395 1.00 90.50 87 THR A C 1
ATOM 708 O O . THR A 1 87 ? 0.123 -5.098 -1.600 1.00 90.50 87 THR A O 1
ATOM 711 N N . VAL A 1 88 ? 0.715 -5.637 -3.697 1.00 91.62 88 VAL A N 1
ATOM 712 C CA . VAL A 1 88 ? -0.633 -5.406 -4.250 1.00 91.62 88 VAL A CA 1
ATOM 713 C C . VAL A 1 88 ? -1.669 -6.319 -3.588 1.00 91.62 88 VAL A C 1
ATOM 715 O O . VAL A 1 88 ? -2.745 -5.858 -3.206 1.00 91.62 88 VAL A O 1
ATOM 718 N N . MET A 1 89 ? -1.346 -7.601 -3.402 1.00 87.38 89 MET A N 1
ATOM 719 C CA . MET A 1 89 ? -2.249 -8.549 -2.738 1.00 87.38 89 MET A CA 1
ATOM 720 C C . MET A 1 89 ? -2.476 -8.201 -1.266 1.00 87.38 89 MET A C 1
ATOM 722 O O . MET A 1 89 ? -3.609 -8.234 -0.788 1.00 87.38 89 MET A O 1
ATOM 726 N N . ILE A 1 90 ? -1.401 -7.850 -0.553 1.00 89.12 90 ILE A N 1
ATOM 727 C CA . ILE A 1 90 ? -1.472 -7.433 0.850 1.00 89.12 90 ILE A CA 1
ATOM 728 C C . ILE A 1 90 ? -2.372 -6.204 0.991 1.00 89.12 90 ILE A C 1
ATOM 730 O O . ILE A 1 90 ? -3.217 -6.169 1.885 1.00 89.12 90 ILE A O 1
ATOM 734 N N . LEU A 1 91 ? -2.219 -5.214 0.111 1.00 91.75 91 LEU A N 1
ATOM 735 C CA . LEU A 1 91 ? -3.036 -4.004 0.124 1.00 91.75 91 LEU A CA 1
ATOM 736 C C . LEU A 1 91 ? -4.501 -4.287 -0.217 1.00 91.75 91 LEU A C 1
ATOM 738 O O . LEU A 1 91 ? -5.372 -3.729 0.441 1.00 91.75 91 LEU A O 1
ATOM 742 N N . ASN A 1 92 ? -4.786 -5.197 -1.155 1.00 90.94 92 ASN A N 1
ATOM 743 C CA . ASN A 1 92 ? -6.162 -5.623 -1.426 1.00 90.94 92 ASN A CA 1
ATOM 744 C C . ASN A 1 92 ? -6.825 -6.214 -0.172 1.00 90.94 92 ASN A C 1
ATOM 746 O O . ASN A 1 92 ? -7.880 -5.750 0.251 1.00 90.94 92 ASN A O 1
ATOM 750 N N . ALA A 1 93 ? -6.168 -7.184 0.473 1.00 88.38 93 ALA A N 1
ATOM 751 C CA . ALA A 1 93 ? -6.676 -7.791 1.703 1.00 88.38 93 ALA A CA 1
ATOM 752 C C . ALA A 1 93 ? -6.827 -6.760 2.835 1.00 88.38 93 ALA A C 1
ATOM 754 O O . ALA A 1 93 ? -7.808 -6.774 3.574 1.00 88.38 93 ALA A O 1
ATOM 755 N N . THR A 1 94 ? -5.879 -5.825 2.942 1.00 89.38 94 THR A N 1
ATOM 756 C CA . THR A 1 94 ? -5.933 -4.748 3.940 1.00 89.38 94 THR A CA 1
ATOM 757 C C . THR A 1 94 ? -7.118 -3.812 3.689 1.00 89.38 94 THR A C 1
ATOM 759 O O . THR A 1 94 ? -7.797 -3.454 4.645 1.00 89.38 94 THR A O 1
ATOM 762 N N . ASN A 1 95 ? -7.426 -3.468 2.434 1.00 91.12 95 ASN A N 1
ATOM 763 C CA . ASN A 1 95 ? -8.606 -2.669 2.084 1.00 91.12 95 ASN A CA 1
ATOM 764 C C . ASN A 1 95 ? -9.913 -3.389 2.453 1.00 91.12 95 ASN A C 1
ATOM 766 O O . ASN A 1 95 ? -10.824 -2.775 3.005 1.00 91.12 95 ASN A O 1
ATOM 770 N N . GLU A 1 96 ? -10.000 -4.698 2.205 1.00 90.12 96 GLU A N 1
ATOM 771 C CA . GLU A 1 96 ? -11.170 -5.504 2.578 1.00 90.12 96 GLU A CA 1
ATOM 772 C C . GLU A 1 96 ? -11.371 -5.600 4.100 1.00 90.12 96 GLU A C 1
ATOM 774 O O . GLU A 1 96 ? -12.509 -5.604 4.578 1.00 90.12 96 GLU A O 1
ATOM 779 N N . GLU A 1 97 ? -10.281 -5.699 4.867 1.00 89.38 97 GLU A N 1
ATOM 780 C CA . GLU A 1 97 ? -10.304 -5.661 6.334 1.00 89.38 97 GLU A CA 1
ATOM 781 C C . GLU A 1 97 ? -10.693 -4.262 6.843 1.00 89.38 97 GLU A C 1
ATOM 783 O O . GLU A 1 97 ? -11.561 -4.136 7.710 1.00 89.38 97 GLU A O 1
ATOM 788 N N . ALA A 1 98 ? -10.101 -3.212 6.269 1.00 89.38 98 ALA A N 1
ATOM 789 C CA . ALA A 1 98 ? -10.350 -1.818 6.622 1.00 89.38 98 ALA A CA 1
ATOM 790 C C . ALA A 1 98 ? -11.812 -1.413 6.403 1.00 89.38 98 ALA A C 1
ATOM 792 O O . ALA A 1 98 ? -12.413 -0.801 7.288 1.00 89.38 98 ALA A O 1
ATOM 793 N N . ALA A 1 99 ? -12.413 -1.822 5.281 1.00 90.56 99 ALA A N 1
ATOM 794 C CA . ALA A 1 99 ? -13.809 -1.538 4.947 1.00 90.56 99 ALA A CA 1
ATOM 795 C C . ALA A 1 99 ? -14.813 -2.123 5.958 1.00 90.56 99 ALA A C 1
ATOM 797 O O . ALA A 1 99 ? -15.937 -1.641 6.069 1.00 90.56 99 ALA A O 1
ATOM 798 N N . LYS A 1 100 ? -14.416 -3.158 6.708 1.00 90.25 100 LYS A N 1
ATOM 799 C CA . LYS A 1 100 ? -15.232 -3.794 7.757 1.00 90.25 100 LYS A CA 1
ATOM 800 C C . LYS A 1 100 ? -14.957 -3.219 9.150 1.00 90.25 100 LYS A C 1
ATOM 802 O O . LYS A 1 100 ? -15.563 -3.668 10.122 1.00 90.25 100 LYS A O 1
ATOM 807 N N . SER A 1 101 ? -14.015 -2.285 9.265 1.00 89.75 101 SER A N 1
ATOM 808 C CA . SER A 1 101 ? -13.570 -1.715 10.534 1.00 89.75 101 SER A CA 1
ATOM 809 C C . SER A 1 101 ? -14.238 -0.373 10.835 1.00 89.75 101 SER A C 1
ATOM 811 O O . SER A 1 101 ? -14.761 0.299 9.947 1.00 89.75 101 SER A O 1
ATOM 813 N N . GLU A 1 102 ? -14.168 0.048 12.099 1.00 91.62 102 GLU A N 1
ATOM 814 C CA . GLU A 1 102 ? -14.589 1.393 12.515 1.00 91.62 102 GLU A CA 1
ATOM 815 C C . GLU A 1 102 ? -13.707 2.506 11.918 1.00 91.62 102 GLU A C 1
ATOM 817 O O . GLU A 1 102 ? -14.167 3.634 11.820 1.00 91.62 102 GLU A O 1
ATOM 822 N N . PHE A 1 103 ? -12.499 2.170 11.440 1.00 91.88 103 PHE A N 1
ATOM 823 C CA . PHE A 1 103 ? -11.534 3.096 10.828 1.00 91.88 103 PHE A CA 1
ATOM 824 C C . PHE A 1 103 ? -11.616 3.130 9.294 1.00 91.88 103 PHE A C 1
ATOM 826 O O . PHE A 1 103 ? -10.630 3.390 8.602 1.00 91.88 103 PHE A O 1
ATOM 833 N N . SER A 1 104 ? -12.771 2.759 8.734 1.00 92.38 104 SER A N 1
ATOM 834 C CA . SER A 1 104 ? -12.955 2.659 7.281 1.00 92.38 104 SER A CA 1
ATOM 835 C C . SER A 1 104 ? -12.719 3.989 6.557 1.00 92.38 104 SER A C 1
ATOM 837 O O . SER A 1 104 ? -12.208 3.974 5.440 1.00 92.38 104 SER A O 1
ATOM 839 N N . GLN A 1 105 ? -13.027 5.122 7.195 1.00 93.38 105 GLN A N 1
ATOM 840 C CA . GLN A 1 105 ? -12.796 6.454 6.630 1.00 93.38 105 GLN A CA 1
ATOM 841 C C . GLN A 1 105 ? -11.309 6.830 6.660 1.00 93.38 105 GLN A C 1
ATOM 843 O O . GLN A 1 105 ? -10.760 7.284 5.662 1.00 93.38 105 GLN A O 1
ATOM 848 N N . GLU A 1 106 ? -10.616 6.581 7.770 1.00 93.75 106 GLU A N 1
ATOM 849 C CA . GLU A 1 106 ? -9.193 6.901 7.929 1.00 93.75 106 GLU A CA 1
ATOM 850 C C . GLU A 1 106 ? -8.300 6.039 7.030 1.00 93.75 106 GLU A C 1
ATOM 852 O O . GLU A 1 106 ? -7.219 6.469 6.621 1.00 93.75 106 GLU A O 1
ATOM 857 N N . LEU A 1 107 ? -8.742 4.813 6.738 1.00 94.31 107 LEU A N 1
ATOM 858 C CA . LEU A 1 107 ? -8.032 3.854 5.895 1.00 94.31 107 LEU A CA 1
ATOM 859 C C . LEU A 1 107 ? -8.446 3.912 4.417 1.00 94.31 107 LEU A C 1
ATOM 861 O O . LEU A 1 107 ? -7.784 3.285 3.591 1.00 94.31 107 LEU A O 1
ATOM 865 N N . GLU A 1 108 ? -9.469 4.693 4.054 1.00 94.94 108 GLU A N 1
ATOM 866 C CA . GLU A 1 108 ? -9.892 4.910 2.661 1.00 94.94 108 GLU A CA 1
ATOM 867 C C . GLU A 1 108 ? -8.727 5.266 1.707 1.00 94.94 108 GLU A C 1
ATOM 869 O O . GLU A 1 108 ? -8.673 4.704 0.605 1.00 94.94 108 GLU A O 1
ATOM 874 N N . PRO A 1 109 ? -7.731 6.101 2.090 1.00 95.31 109 PRO A N 1
ATOM 875 C CA . PRO A 1 109 ? -6.623 6.461 1.199 1.00 95.31 109 PRO A CA 1
ATOM 876 C C . PRO A 1 109 ? -5.778 5.275 0.698 1.00 95.31 109 PRO A C 1
ATOM 878 O O . PRO A 1 109 ? -5.080 5.390 -0.318 1.00 95.31 109 PRO A O 1
ATOM 881 N N . LEU A 1 110 ? -5.842 4.115 1.363 1.00 94.19 110 LEU A N 1
ATOM 882 C CA . LEU A 1 110 ? -5.180 2.892 0.903 1.00 94.19 110 LEU A CA 1
ATOM 883 C C . LEU A 1 110 ? -5.725 2.394 -0.441 1.00 94.19 110 LEU A C 1
ATOM 885 O O . LEU A 1 110 ? -4.983 1.772 -1.205 1.00 94.19 110 LEU A O 1
ATOM 889 N N . ILE A 1 111 ? -6.981 2.706 -0.775 1.00 94.94 111 ILE A N 1
ATOM 890 C CA . ILE A 1 111 ? -7.599 2.343 -2.056 1.00 94.94 111 ILE A CA 1
ATOM 891 C C . ILE A 1 111 ? -6.843 3.002 -3.211 1.00 94.94 111 ILE A C 1
ATOM 893 O O . ILE A 1 111 ? -6.521 2.344 -4.201 1.00 94.94 111 ILE A O 1
ATOM 897 N N . GLN A 1 112 ? -6.502 4.285 -3.077 1.00 95.12 112 GLN A N 1
ATOM 898 C CA . GLN A 1 112 ? -5.749 4.998 -4.105 1.00 95.12 112 GLN A CA 1
ATOM 899 C C . GLN A 1 112 ? -4.332 4.430 -4.253 1.00 95.12 112 GLN A C 1
ATOM 901 O O . GLN A 1 112 ? -3.898 4.150 -5.368 1.00 95.12 112 GLN A O 1
ATOM 906 N N . SER A 1 113 ? -3.656 4.167 -3.130 1.00 95.62 113 SER A N 1
ATOM 907 C CA . SER A 1 113 ? -2.326 3.542 -3.127 1.00 95.62 113 SER A CA 1
ATOM 908 C C . SER A 1 113 ? -2.336 2.174 -3.825 1.00 95.62 113 SER A C 1
ATOM 910 O O . SER A 1 113 ? -1.443 1.856 -4.611 1.00 95.62 113 SER A O 1
ATOM 912 N N . TRP A 1 114 ? -3.371 1.368 -3.579 1.00 95.75 114 TRP A N 1
ATOM 913 C CA . TRP A 1 114 ? -3.564 0.086 -4.251 1.00 95.75 114 TRP A CA 1
ATOM 914 C C . TRP A 1 114 ? -3.804 0.251 -5.758 1.00 95.75 114 TRP A C 1
ATOM 916 O O . TRP A 1 114 ? -3.137 -0.410 -6.554 1.00 95.75 114 TRP A O 1
ATOM 926 N N . ASN A 1 115 ? -4.692 1.169 -6.158 1.00 95.62 115 ASN A N 1
ATOM 927 C CA . ASN A 1 115 ? -4.991 1.450 -7.565 1.00 95.62 115 ASN A CA 1
ATOM 928 C C . ASN A 1 115 ? -3.740 1.858 -8.353 1.00 95.62 115 ASN A C 1
ATOM 930 O O . ASN A 1 115 ? -3.535 1.398 -9.476 1.00 95.62 115 ASN A O 1
ATOM 934 N N . ASP A 1 116 ? -2.895 2.712 -7.777 1.00 95.25 116 ASP A N 1
ATOM 935 C CA . ASP A 1 116 ? -1.674 3.174 -8.439 1.00 95.25 116 ASP A CA 1
ATOM 936 C C . ASP A 1 116 ? -0.660 2.042 -8.617 1.00 95.25 116 ASP A C 1
ATOM 938 O O . ASP A 1 116 ? -0.039 1.923 -9.677 1.00 95.25 116 ASP A O 1
ATOM 942 N N . LEU A 1 117 ? -0.557 1.152 -7.629 1.00 93.56 117 LEU A N 1
ATOM 943 C CA . LEU A 1 117 ? 0.312 -0.016 -7.713 1.00 93.56 117 LEU A CA 1
ATOM 944 C C . LEU A 1 117 ? -0.192 -1.040 -8.746 1.00 93.56 117 LE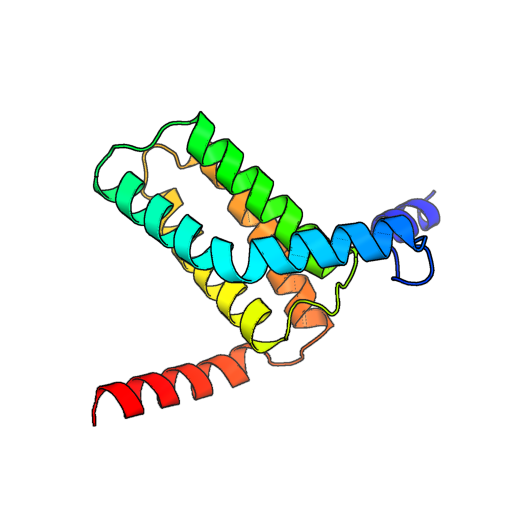U A C 1
ATOM 946 O O . LEU A 1 117 ? 0.611 -1.578 -9.504 1.00 93.56 117 LEU A O 1
ATOM 950 N N . VAL A 1 118 ? -1.509 -1.263 -8.838 1.00 92.56 118 VAL A N 1
ATOM 951 C CA . VAL A 1 118 ? -2.123 -2.109 -9.881 1.00 92.56 118 VAL A CA 1
ATOM 952 C C . VAL A 1 118 ? -1.833 -1.549 -11.271 1.00 92.56 118 VAL A C 1
ATOM 954 O O . VAL A 1 118 ? -1.317 -2.274 -12.119 1.00 92.5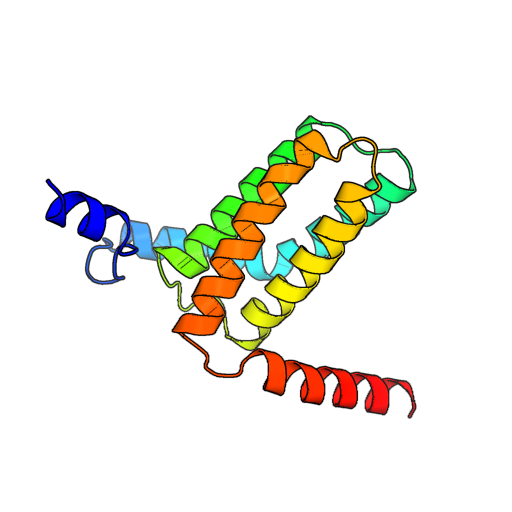6 118 VAL A O 1
ATOM 957 N N . ARG A 1 119 ? -2.076 -0.249 -11.495 1.00 92.25 119 ARG A N 1
ATOM 958 C CA . ARG A 1 119 ? -1.785 0.407 -12.783 1.00 92.25 119 ARG A CA 1
ATOM 959 C C . ARG A 1 119 ? -0.310 0.307 -13.155 1.00 92.25 119 ARG A C 1
ATOM 961 O O . ARG A 1 119 ? 0.017 0.109 -14.324 1.00 92.25 119 ARG A O 1
ATOM 968 N N . TYR A 1 120 ? 0.583 0.454 -12.177 1.00 92.38 120 TYR A N 1
ATOM 969 C CA . TYR A 1 120 ? 2.013 0.267 -12.389 1.00 92.38 120 TYR A CA 1
ATOM 970 C C . TYR A 1 120 ? 2.335 -1.163 -12.826 1.00 92.38 120 TYR A C 1
ATOM 972 O O . TYR A 1 120 ? 3.054 -1.353 -13.807 1.00 92.38 120 TYR A O 1
ATOM 980 N N . CYS A 1 121 ? 1.775 -2.166 -12.150 1.00 90.69 121 CYS A N 1
ATOM 981 C CA . CYS A 1 121 ? 1.971 -3.559 -12.527 1.00 90.69 121 CYS A CA 1
ATOM 982 C C . CYS A 1 121 ? 1.404 -3.873 -13.916 1.00 90.69 121 CYS A C 1
ATOM 984 O O . CYS A 1 121 ? 2.092 -4.504 -14.709 1.00 90.69 121 CYS A O 1
ATOM 986 N N . ASP A 1 122 ? 0.210 -3.385 -14.255 1.00 89.00 122 ASP A N 1
ATOM 987 C CA . ASP A 1 122 ? -0.381 -3.573 -15.586 1.00 89.00 122 ASP A CA 1
ATOM 988 C C . ASP A 1 122 ? 0.483 -2.950 -16.692 1.00 89.00 122 ASP A C 1
ATOM 990 O O . ASP A 1 122 ? 0.610 -3.511 -17.781 1.00 89.00 122 ASP A O 1
ATOM 994 N N . ARG A 1 123 ? 1.120 -1.807 -16.401 1.00 89.56 123 ARG A N 1
ATOM 995 C CA . ARG A 1 123 ? 2.029 -1.114 -17.322 1.00 89.56 123 ARG A CA 1
ATOM 996 C C . ARG A 1 123 ? 3.369 -1.834 -17.485 1.00 89.56 123 ARG A C 1
ATOM 998 O O . ARG A 1 123 ? 3.851 -1.968 -18.607 1.00 89.56 123 ARG A O 1
ATOM 1005 N N . CYS A 1 124 ? 3.997 -2.239 -16.383 1.00 88.00 124 CYS A N 1
ATOM 1006 C CA . CYS A 1 124 ? 5.387 -2.706 -16.371 1.00 88.00 124 CYS A CA 1
ATOM 1007 C C . CYS A 1 124 ? 5.527 -4.236 -16.422 1.00 88.00 124 CYS A C 1
ATOM 1009 O O . CYS A 1 124 ? 6.583 -4.736 -16.811 1.00 88.00 124 CYS A O 1
ATOM 1011 N N . TYR A 1 125 ? 4.484 -4.983 -16.053 1.00 84.69 125 TYR A N 1
ATOM 1012 C CA . TYR A 1 125 ? 4.495 -6.440 -15.917 1.00 84.69 125 TYR A CA 1
ATOM 1013 C C . TYR A 1 125 ? 3.229 -7.065 -16.539 1.00 84.69 125 TYR A C 1
ATOM 1015 O O . TYR A 1 125 ? 2.284 -7.422 -15.832 1.00 84.69 125 TYR A O 1
ATOM 1023 N N . PRO A 1 126 ? 3.179 -7.247 -17.870 1.00 79.12 126 PRO A N 1
ATOM 1024 C CA . PRO A 1 126 ? 2.028 -7.865 -18.522 1.00 79.12 126 PRO A CA 1
ATOM 1025 C C . PRO A 1 126 ? 1.692 -9.233 -17.911 1.00 79.12 126 PRO A C 1
ATOM 1027 O O . PRO A 1 126 ? 2.571 -10.076 -17.737 1.00 79.12 126 PRO A O 1
ATOM 1030 N N . ASN A 1 127 ? 0.413 -9.466 -17.601 1.00 78.56 127 ASN A N 1
ATOM 1031 C CA . ASN A 1 127 ? -0.086 -10.700 -16.978 1.00 78.56 127 ASN A CA 1
ATOM 1032 C C . ASN A 1 127 ? 0.520 -11.024 -15.597 1.00 78.56 127 ASN A C 1
ATOM 1034 O O . ASN A 1 127 ? 0.587 -12.195 -15.216 1.00 78.56 127 ASN A O 1
ATOM 1038 N N . TRP A 1 128 ? 0.936 -10.019 -14.822 1.00 77.50 128 TRP A N 1
ATOM 1039 C CA . TRP A 1 128 ? 1.504 -10.217 -13.481 1.00 77.50 128 TRP A CA 1
ATOM 1040 C C . TRP A 1 128 ? 0.596 -11.024 -12.535 1.00 77.50 128 TRP A C 1
ATOM 1042 O O . TRP A 1 128 ? 1.094 -11.837 -11.757 1.00 77.50 128 TRP A O 1
ATOM 1052 N N . PHE A 1 129 ? -0.732 -10.914 -12.673 1.00 69.19 129 PHE A N 1
ATOM 1053 C CA . PHE A 1 129 ? -1.699 -11.770 -11.969 1.00 69.19 129 PHE A CA 1
ATOM 1054 C C . PHE A 1 129 ? -1.579 -13.265 -12.317 1.00 69.19 129 PHE A C 1
ATOM 1056 O O . PHE A 1 129 ? -1.785 -14.124 -11.458 1.00 69.19 129 PHE A O 1
ATOM 1063 N N . GLY A 1 130 ? -1.215 -13.604 -13.557 1.00 66.56 130 GLY A N 1
ATOM 1064 C CA . GLY A 1 130 ? -1.024 -14.991 -13.988 1.00 66.56 130 GLY A CA 1
ATOM 1065 C C . GLY A 1 130 ? 0.152 -15.666 -13.277 1.00 66.56 130 GLY A C 1
ATOM 1066 O O . GLY A 1 130 ? 0.052 -16.826 -12.878 1.00 66.56 130 GLY A O 1
ATOM 1067 N N . GLY A 1 131 ? 1.235 -14.919 -13.035 1.00 62.56 131 GLY A N 1
ATOM 1068 C CA . GLY A 1 131 ? 2.389 -15.394 -12.262 1.00 62.56 131 GLY A CA 1
ATOM 1069 C C . GLY A 1 131 ? 2.069 -15.631 -10.782 1.00 62.56 131 GLY A C 1
ATOM 1070 O O . GLY A 1 131 ? 2.605 -16.557 -10.172 1.00 62.56 131 GLY A O 1
ATOM 1071 N N . ILE A 1 132 ? 1.143 -14.848 -10.220 1.00 63.19 132 ILE A N 1
ATOM 1072 C CA . ILE A 1 132 ? 0.686 -14.984 -8.832 1.00 63.19 132 ILE A CA 1
ATOM 1073 C C . ILE A 1 132 ? -0.077 -16.292 -8.621 1.00 63.19 132 ILE A C 1
ATOM 1075 O O . ILE A 1 132 ? 0.184 -16.987 -7.642 1.00 63.19 132 ILE A O 1
ATOM 1079 N N . SER A 1 133 ? -0.981 -16.666 -9.533 1.00 61.56 133 SER A N 1
ATOM 1080 C CA . SER A 1 133 ? -1.735 -17.924 -9.409 1.00 61.56 133 SER A CA 1
ATOM 1081 C C . SER A 1 133 ? -0.798 -19.132 -9.310 1.00 61.56 133 SER A C 1
ATOM 1083 O O . SER A 1 133 ? -1.013 -20.024 -8.490 1.00 61.56 133 SER A O 1
ATOM 1085 N N . GLU A 1 134 ? 0.289 -19.140 -10.082 1.00 65.19 134 GLU A N 1
ATOM 1086 C CA . GLU A 1 134 ? 1.270 -20.226 -10.033 1.00 65.19 134 GLU A CA 1
ATOM 1087 C C . GLU A 1 134 ? 2.128 -20.188 -8.759 1.00 65.19 134 GLU A C 1
ATOM 1089 O O . GLU A 1 134 ? 2.464 -21.236 -8.204 1.00 65.19 134 GLU A O 1
ATOM 1094 N N . MET A 1 135 ? 2.441 -18.994 -8.246 1.00 63.97 135 MET A N 1
ATOM 1095 C CA . MET A 1 135 ? 3.152 -18.824 -6.977 1.00 63.97 135 MET A CA 1
ATOM 1096 C C . MET A 1 135 ? 2.312 -19.285 -5.777 1.00 63.97 135 MET A C 1
ATOM 1098 O O . MET A 1 135 ? 2.821 -20.031 -4.942 1.00 63.97 135 MET A O 1
ATOM 1102 N N . ILE A 1 136 ? 1.026 -18.922 -5.720 1.00 63.53 136 ILE A N 1
ATOM 1103 C CA . ILE A 1 136 ? 0.085 -19.385 -4.685 1.00 63.53 136 ILE A CA 1
ATOM 1104 C C . ILE A 1 136 ? -0.021 -20.908 -4.726 1.00 63.53 136 ILE A C 1
ATOM 1106 O O . ILE A 1 136 ? 0.220 -21.559 -3.713 1.00 63.53 136 ILE A O 1
ATOM 1110 N N . LYS A 1 137 ? -0.247 -21.495 -5.910 1.00 70.12 137 LYS A N 1
ATOM 1111 C CA . LYS A 1 137 ? -0.303 -22.957 -6.069 1.00 70.12 137 LYS A CA 1
ATOM 1112 C C . LYS A 1 137 ? 0.982 -23.652 -5.621 1.00 70.12 137 LYS A C 1
ATOM 1114 O O . LYS A 1 137 ? 0.929 -24.800 -5.189 1.00 70.12 137 LYS A O 1
ATOM 1119 N N . ARG A 1 138 ? 2.151 -23.018 -5.777 1.00 67.62 138 ARG A N 1
ATOM 1120 C CA . ARG A 1 138 ? 3.431 -23.556 -5.285 1.00 67.62 138 ARG A CA 1
ATOM 1121 C C . ARG A 1 138 ? 3.515 -23.521 -3.761 1.00 67.62 138 ARG A C 1
ATOM 1123 O O . ARG A 1 138 ? 3.979 -24.495 -3.179 1.00 67.62 138 ARG A O 1
ATOM 1130 N N . ILE A 1 139 ? 3.056 -22.442 -3.130 1.00 67.62 139 ILE A N 1
ATOM 1131 C CA . ILE A 1 139 ? 3.017 -22.313 -1.667 1.00 67.62 139 ILE A CA 1
ATOM 1132 C C . ILE A 1 139 ? 2.013 -23.309 -1.072 1.00 67.62 139 ILE A C 1
ATOM 1134 O O . ILE A 1 139 ? 2.362 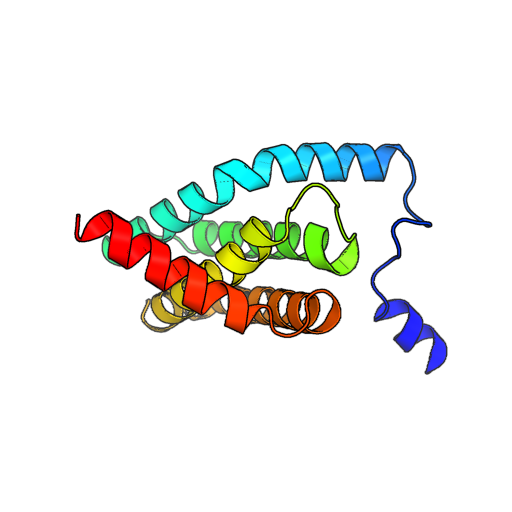-24.038 -0.152 1.00 67.62 139 ILE A O 1
ATOM 1138 N N . GLU A 1 140 ? 0.808 -23.416 -1.633 1.00 64.12 140 GLU A N 1
ATOM 1139 C CA . GLU A 1 140 ? -0.207 -24.394 -1.211 1.00 64.12 140 GLU A CA 1
ATOM 1140 C C . GLU A 1 140 ? 0.310 -25.835 -1.308 1.00 64.12 140 GLU A C 1
ATOM 1142 O O . GLU A 1 140 ? 0.134 -26.621 -0.377 1.00 64.12 140 GLU A O 1
ATOM 1147 N N . ARG A 1 141 ? 1.014 -26.167 -2.401 1.00 74.94 141 ARG A N 1
ATOM 1148 C CA . ARG A 1 141 ? 1.684 -27.466 -2.570 1.00 74.94 141 ARG A CA 1
ATOM 1149 C C . ARG A 1 141 ? 2.747 -27.714 -1.497 1.00 74.94 141 ARG A C 1
ATOM 1151 O O . ARG A 1 141 ? 2.802 -28.817 -0.975 1.00 74.94 141 ARG A O 1
ATOM 1158 N N . ALA A 1 142 ? 3.554 -26.707 -1.161 1.00 62.91 142 ALA A N 1
ATOM 1159 C CA . ALA A 1 142 ? 4.610 -26.813 -0.152 1.00 62.91 142 ALA A CA 1
ATOM 1160 C C . ALA A 1 142 ? 4.089 -26.870 1.296 1.00 62.91 142 ALA A C 1
ATOM 1162 O O . ALA A 1 142 ? 4.779 -27.377 2.169 1.00 62.91 142 ALA A O 1
ATOM 1163 N N . MET A 1 143 ? 2.891 -26.345 1.567 1.00 56.31 143 MET A N 1
ATOM 1164 C CA . MET A 1 143 ? 2.240 -26.455 2.881 1.00 56.31 143 MET A CA 1
ATOM 1165 C C . MET A 1 143 ? 1.440 -27.754 3.049 1.00 56.31 143 MET A C 1
ATOM 1167 O O . MET A 1 143 ? 1.081 -28.107 4.167 1.00 56.31 143 MET A O 1
ATOM 1171 N N . SER A 1 144 ? 1.131 -28.438 1.944 1.00 63.31 144 SER A N 1
ATOM 1172 C CA . SER A 1 144 ? 0.399 -29.714 1.932 1.00 63.31 144 SER A CA 1
ATOM 1173 C C . SER A 1 144 ? 1.324 -30.941 1.929 1.00 63.31 144 SER A C 1
ATOM 1175 O O . SER A 1 144 ? 0.833 -32.069 1.893 1.00 63.31 144 SER A O 1
ATOM 1177 N N . SER A 1 145 ? 2.643 -30.721 1.922 1.00 48.44 145 SER A N 1
ATOM 1178 C CA . SER A 1 145 ? 3.710 -31.730 2.004 1.00 48.44 145 SER A CA 1
ATOM 1179 C C . SER A 1 145 ? 4.361 -31.725 3.377 1.00 48.44 145 SER A C 1
ATOM 1181 O O . SER A 1 145 ? 4.603 -32.826 3.912 1.00 48.44 145 SER A O 1
#

Organism: NCBI:txid1317063

Foldseek 3Di:
DVVVVVVVVQQDELVPDDPVRLVVLLVLLVVCLVCVVVLLVVVLVCQVVVVDDLVSLLVNLVSLLVNLSSCQRNVRPSADLVSLLVVLVSLVVSLVSLCVGPNVVSNVSSVVSSVSSVVRCVVPPPPSVVVVVVVVVVVVVVVVD

pLDDT: mean 81.07, std 14.82, range [42.5, 95.75]

Radius of gyration: 16.79 Å; chains: 1; bounding box: 38×55×42 Å